Protein AF-A0A392UVJ8-F1 (afdb_monomer)

Structure (mmCIF, N/CA/C/O backbone):
data_AF-A0A392UVJ8-F1
#
_entry.id   AF-A0A392UVJ8-F1
#
loop_
_atom_site.group_PDB
_atom_site.id
_atom_site.type_symbol
_atom_site.label_atom_id
_atom_site.label_alt_id
_atom_site.label_comp_id
_atom_site.label_asym_id
_atom_site.label_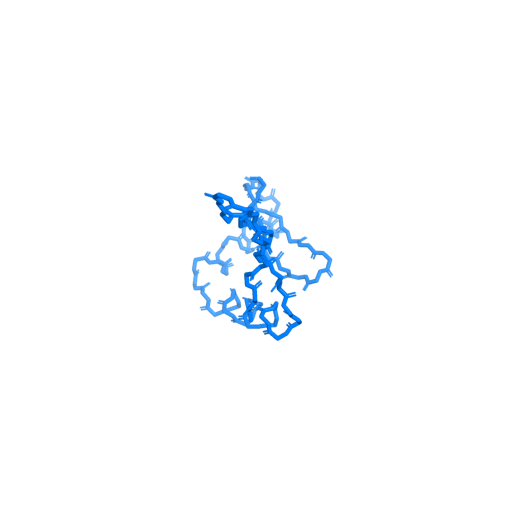entity_id
_atom_site.label_seq_id
_atom_site.pdbx_PDB_ins_code
_atom_site.Cartn_x
_atom_site.Cartn_y
_atom_site.Cartn_z
_atom_site.occupancy
_atom_site.B_iso_or_equiv
_atom_site.auth_seq_id
_atom_site.auth_comp_id
_atom_site.auth_asym_id
_atom_site.auth_atom_id
_atom_site.pdbx_PDB_model_num
ATOM 1 N N . LEU A 1 1 ? 13.169 -1.756 -5.506 1.00 69.94 1 LEU A N 1
ATOM 2 C CA . LEU A 1 1 ? 12.269 -1.034 -6.442 1.00 69.94 1 LEU A CA 1
ATOM 3 C C . LEU A 1 1 ? 13.020 -0.740 -7.742 1.00 69.94 1 LEU A C 1
ATOM 5 O O . LEU A 1 1 ? 14.126 -0.219 -7.653 1.00 69.94 1 LEU A O 1
ATOM 9 N N . SER A 1 2 ? 12.482 -1.065 -8.923 1.00 73.50 2 SER A N 1
ATOM 10 C CA . SER A 1 2 ? 13.147 -0.717 -10.196 1.00 73.50 2 SER A CA 1
ATOM 11 C C . SER A 1 2 ? 12.170 -0.137 -11.213 1.00 73.50 2 SER A C 1
ATOM 13 O O . SER A 1 2 ? 11.147 -0.756 -11.518 1.00 73.50 2 SER A O 1
ATOM 15 N N . LEU A 1 3 ? 12.510 1.029 -11.756 1.00 80.81 3 LEU A N 1
ATOM 16 C CA . LEU A 1 3 ? 11.798 1.648 -12.867 1.00 80.81 3 LEU A CA 1
ATOM 17 C C . LEU A 1 3 ? 12.320 1.053 -14.177 1.00 80.81 3 LEU A C 1
ATOM 19 O O . LEU A 1 3 ? 13.518 1.122 -14.452 1.00 80.81 3 LEU A O 1
ATOM 23 N N . VAL A 1 4 ? 11.440 0.436 -14.965 1.00 83.19 4 VAL A N 1
ATOM 24 C CA . VAL A 1 4 ? 11.825 -0.104 -16.274 1.00 83.19 4 VAL A CA 1
ATOM 25 C C . VAL A 1 4 ? 11.841 1.045 -17.273 1.00 83.19 4 VAL A C 1
ATOM 27 O O . VAL A 1 4 ? 10.843 1.741 -17.399 1.00 83.19 4 VAL A O 1
ATOM 30 N N . CYS A 1 5 ? 12.944 1.241 -17.992 1.00 88.06 5 CYS A N 1
ATOM 31 C CA . CYS A 1 5 ? 13.051 2.260 -19.034 1.00 88.06 5 CYS A CA 1
ATOM 32 C C . CYS A 1 5 ? 13.585 1.643 -20.327 1.00 88.06 5 CYS A C 1
ATOM 34 O O . CYS A 1 5 ? 14.546 0.876 -20.301 1.00 88.06 5 CYS A O 1
ATOM 36 N N . GLU A 1 6 ? 13.001 2.032 -21.455 1.00 87.25 6 GLU A N 1
ATOM 37 C CA . GLU A 1 6 ? 13.428 1.645 -22.798 1.00 87.25 6 GLU A CA 1
ATOM 38 C C . GLU A 1 6 ? 13.864 2.898 -23.566 1.00 87.25 6 GLU A C 1
ATOM 40 O O . GLU A 1 6 ? 13.108 3.865 -23.692 1.00 87.25 6 GLU A O 1
ATOM 45 N N . ARG A 1 7 ? 15.105 2.916 -24.061 1.00 88.94 7 ARG A N 1
ATOM 46 C CA . ARG A 1 7 ? 15.615 4.036 -24.861 1.00 88.94 7 ARG A CA 1
ATOM 47 C C . ARG A 1 7 ? 15.290 3.832 -26.335 1.00 88.94 7 ARG A C 1
ATOM 49 O O . ARG A 1 7 ? 15.590 2.790 -26.901 1.00 88.94 7 ARG A O 1
ATOM 56 N N . THR A 1 8 ? 14.758 4.874 -26.960 1.00 89.75 8 THR A N 1
ATOM 57 C CA . THR A 1 8 ? 14.618 4.985 -28.414 1.00 89.75 8 THR A CA 1
ATOM 58 C C . THR A 1 8 ? 15.606 6.026 -28.945 1.00 89.75 8 THR A C 1
ATOM 60 O O . THR A 1 8 ? 16.226 6.762 -28.177 1.00 89.75 8 THR A O 1
ATOM 63 N N . THR A 1 9 ? 15.759 6.121 -30.265 1.00 91.31 9 THR A N 1
ATOM 64 C CA . THR A 1 9 ? 16.738 7.016 -30.910 1.00 91.31 9 THR A CA 1
ATOM 65 C C . THR A 1 9 ? 16.530 8.505 -30.616 1.00 91.31 9 THR A C 1
ATOM 67 O O . THR A 1 9 ? 17.460 9.286 -30.800 1.00 91.31 9 THR A O 1
ATOM 70 N N . ARG A 1 1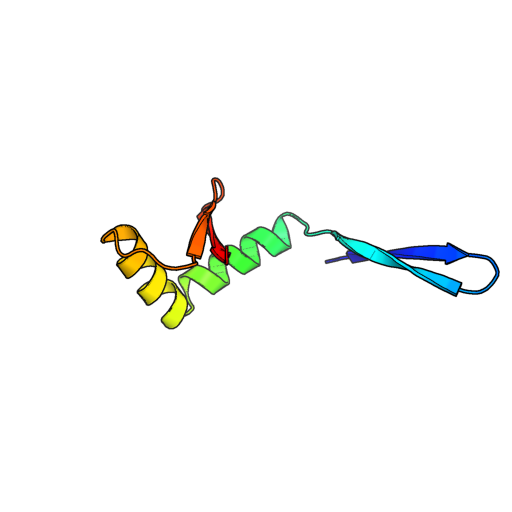0 ? 15.337 8.920 -30.166 1.00 94.25 10 ARG A N 1
ATOM 71 C CA . ARG A 1 10 ? 15.013 10.330 -29.870 1.00 94.25 10 ARG A CA 1
ATOM 72 C C . ARG A 1 10 ? 14.377 10.566 -28.498 1.00 94.25 10 ARG A C 1
ATOM 74 O O . ARG A 1 10 ? 14.138 11.714 -28.140 1.00 94.25 10 ARG A O 1
ATOM 81 N N . SER A 1 11 ? 14.064 9.519 -27.737 1.00 88.62 11 SER A N 1
ATOM 82 C CA . SER A 1 11 ? 13.357 9.648 -26.456 1.00 88.62 11 SER A CA 1
ATOM 83 C C . SER A 1 11 ? 13.557 8.430 -25.554 1.00 88.62 11 SER A C 1
ATOM 85 O O . SER A 1 11 ? 14.118 7.415 -25.966 1.00 88.62 11 SER A O 1
ATOM 87 N N . VAL A 1 12 ? 13.068 8.508 -24.316 1.00 90.31 12 VAL A N 1
ATOM 88 C CA . VAL A 1 12 ? 13.023 7.377 -23.381 1.00 90.31 12 VAL A CA 1
ATOM 89 C C . VAL A 1 12 ? 11.567 7.060 -23.064 1.00 90.31 12 VAL A C 1
ATOM 91 O O . VAL A 1 12 ? 10.824 7.939 -22.631 1.00 90.31 12 VAL A O 1
ATOM 94 N N . LYS A 1 13 ? 11.162 5.805 -23.259 1.00 88.94 13 LYS A N 1
ATOM 95 C CA . LYS A 1 13 ? 9.910 5.277 -22.720 1.00 88.94 13 LYS A CA 1
ATOM 96 C C . LYS A 1 13 ? 10.153 4.822 -21.292 1.00 88.94 13 LYS A C 1
ATOM 98 O O . LYS A 1 13 ? 10.978 3.948 -21.041 1.00 88.94 13 LYS A O 1
ATOM 103 N N . VAL A 1 14 ? 9.417 5.408 -20.361 1.00 89.06 14 VAL A N 1
ATOM 104 C CA . VAL A 1 14 ? 9.387 4.959 -18.971 1.00 89.06 14 VAL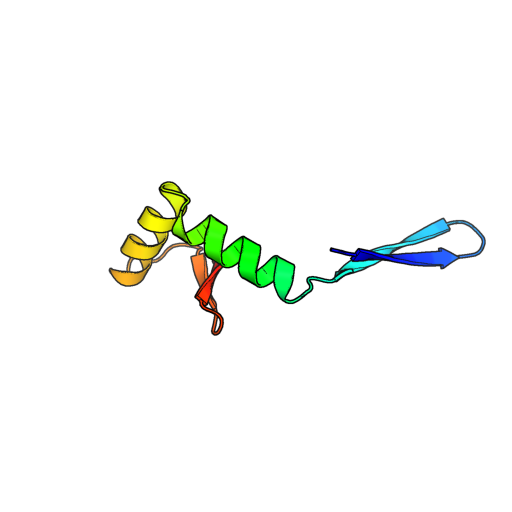 A CA 1
ATOM 105 C C . VAL A 1 14 ? 8.230 3.970 -18.825 1.00 89.06 14 VAL A C 1
ATOM 107 O O . VAL A 1 14 ? 7.104 4.259 -19.223 1.00 89.06 14 VAL A O 1
ATOM 110 N N . GLY A 1 15 ? 8.533 2.775 -18.334 1.00 84.19 15 GLY A N 1
ATOM 111 C CA . GLY A 1 15 ? 7.621 1.647 -18.173 1.00 84.19 15 GLY A CA 1
ATOM 112 C C . GLY A 1 15 ? 7.155 1.446 -16.730 1.00 84.19 15 GLY A C 1
ATOM 113 O O . GLY A 1 15 ? 7.373 2.280 -15.851 1.00 84.19 15 GLY A O 1
ATOM 114 N N . LYS A 1 16 ? 6.491 0.308 -16.482 1.00 80.75 16 LYS A N 1
ATOM 115 C CA . LYS A 1 16 ? 5.943 -0.042 -15.163 1.00 80.75 16 LYS A CA 1
ATOM 116 C C . LYS A 1 16 ? 7.039 -0.160 -14.106 1.00 80.75 16 LYS A C 1
ATOM 118 O O . LYS A 1 16 ? 8.132 -0.672 -14.353 1.00 80.75 16 LYS A O 1
ATOM 123 N N . LEU A 1 17 ? 6.686 0.254 -12.896 1.00 81.06 17 LEU A N 1
ATOM 124 C CA . LEU A 1 17 ? 7.483 0.014 -11.709 1.00 81.06 17 LEU A CA 1
ATOM 125 C C . LEU A 1 17 ? 7.415 -1.471 -11.345 1.00 81.06 17 LEU A C 1
ATOM 127 O O . LEU A 1 17 ? 6.328 -2.013 -11.136 1.00 81.06 17 LEU A O 1
ATOM 131 N N . ARG A 1 18 ? 8.572 -2.133 -11.260 1.00 78.75 18 ARG A N 1
ATOM 132 C CA . ARG A 1 18 ? 8.641 -3.513 -10.779 1.00 78.75 18 ARG A CA 1
ATOM 133 C C . ARG A 1 18 ? 8.752 -3.498 -9.259 1.00 78.75 18 ARG A C 1
ATOM 135 O O . ARG A 1 18 ? 9.763 -3.053 -8.703 1.00 78.75 18 ARG A O 1
ATOM 142 N N . LEU A 1 19 ? 7.701 -3.979 -8.606 1.00 78.12 19 LEU A N 1
ATOM 143 C CA . LEU A 1 19 ? 7.706 -4.275 -7.180 1.00 78.12 19 LEU A CA 1
ATOM 144 C C . LEU A 1 19 ? 8.411 -5.619 -6.979 1.00 78.12 19 LEU A C 1
ATOM 146 O O . LEU A 1 19 ? 8.100 -6.592 -7.664 1.00 78.12 19 LEU A O 1
ATOM 150 N N . THR A 1 20 ? 9.411 -5.647 -6.103 1.00 82.75 20 THR A N 1
ATOM 151 C CA . THR A 1 20 ? 10.018 -6.894 -5.617 1.00 82.75 20 THR A CA 1
ATOM 152 C C . THR A 1 20 ? 9.273 -7.347 -4.364 1.00 82.75 20 THR A C 1
ATOM 154 O O . THR A 1 20 ? 8.586 -6.535 -3.742 1.00 82.75 20 THR A O 1
ATOM 157 N N . ASN A 1 21 ? 9.398 -8.623 -3.993 1.00 82.31 21 ASN A N 1
ATOM 158 C CA . ASN A 1 21 ? 8.731 -9.163 -2.802 1.00 82.31 21 ASN A CA 1
ATOM 159 C C . ASN A 1 21 ? 9.077 -8.365 -1.538 1.00 82.31 21 ASN A C 1
ATOM 161 O O . ASN A 1 21 ? 8.176 -8.046 -0.776 1.00 82.31 21 ASN A O 1
ATOM 165 N N . ASP A 1 22 ? 10.328 -7.924 -1.396 1.00 85.81 22 ASP A N 1
ATOM 166 C CA . ASP A 1 22 ? 10.775 -7.114 -0.250 1.00 85.81 22 ASP A CA 1
ATOM 167 C C . ASP A 1 22 ? 9.998 -5.792 -0.129 1.00 85.81 22 ASP A C 1
ATOM 169 O O . ASP A 1 22 ? 9.697 -5.327 0.964 1.00 85.81 22 ASP A O 1
ATOM 173 N N . VAL A 1 23 ? 9.625 -5.188 -1.264 1.00 86.38 23 VAL A N 1
ATOM 174 C CA . VAL A 1 23 ? 8.825 -3.955 -1.263 1.00 86.38 23 VAL A CA 1
ATOM 175 C C . VAL A 1 23 ? 7.386 -4.252 -0.854 1.00 86.38 23 VAL A C 1
ATOM 177 O O . VAL A 1 23 ? 6.776 -3.451 -0.154 1.00 86.38 23 VAL A O 1
ATOM 180 N N . LEU A 1 24 ? 6.828 -5.383 -1.291 1.00 85.38 24 LEU A N 1
ATOM 181 C CA . LEU A 1 24 ? 5.485 -5.788 -0.874 1.00 85.38 24 LEU A CA 1
ATOM 182 C C . LEU A 1 24 ? 5.443 -6.083 0.628 1.00 85.38 24 LEU A C 1
ATOM 184 O O . LEU A 1 24 ? 4.512 -5.644 1.296 1.00 85.38 24 LEU A O 1
ATOM 188 N N . GLU A 1 25 ? 6.463 -6.751 1.162 1.00 89.38 25 GLU A N 1
ATOM 189 C CA . GLU A 1 25 ? 6.601 -7.011 2.596 1.00 89.38 25 GLU A CA 1
ATOM 190 C C . GLU A 1 25 ? 6.712 -5.705 3.397 1.00 89.38 25 GLU A C 1
ATOM 192 O O . GLU A 1 25 ? 5.964 -5.499 4.352 1.00 89.38 25 GLU A O 1
ATOM 197 N N . GLU A 1 26 ? 7.546 -4.760 2.950 1.00 91.25 26 GLU A N 1
ATOM 198 C CA . GLU A 1 26 ? 7.662 -3.442 3.585 1.00 91.25 26 GLU A CA 1
ATOM 199 C C . GLU A 1 26 ? 6.332 -2.671 3.570 1.00 9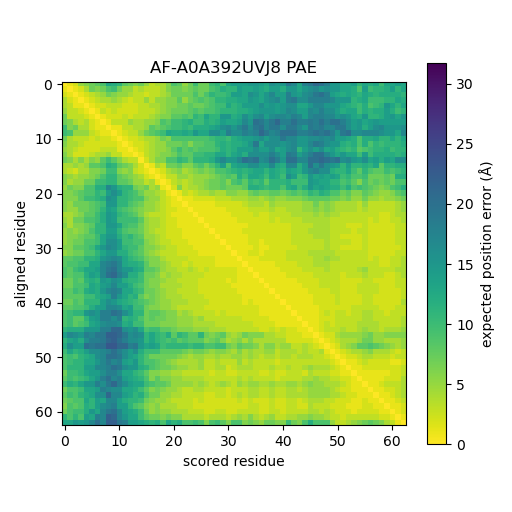1.25 26 GLU A C 1
ATOM 201 O O . GLU A 1 26 ? 5.968 -2.023 4.556 1.00 91.25 26 GLU A O 1
ATOM 206 N N . VAL A 1 27 ? 5.582 -2.744 2.465 1.00 91.00 27 VAL A N 1
ATOM 207 C CA . VAL A 1 27 ? 4.247 -2.139 2.374 1.00 91.00 27 VAL A CA 1
ATOM 208 C C . VAL A 1 27 ? 3.313 -2.768 3.403 1.00 91.00 27 VAL A C 1
ATOM 210 O O . VAL A 1 27 ? 2.666 -2.026 4.137 1.00 91.00 27 VAL A O 1
ATOM 213 N N . VAL A 1 28 ? 3.269 -4.098 3.513 1.00 91.81 28 VAL A N 1
ATOM 214 C CA . VAL A 1 28 ? 2.428 -4.793 4.503 1.00 91.81 28 VAL A CA 1
ATOM 215 C C . VAL A 1 28 ? 2.770 -4.351 5.929 1.00 91.81 28 VAL A C 1
ATOM 217 O O . VAL A 1 28 ? 1.869 -3.997 6.692 1.00 91.81 28 VAL A O 1
ATOM 220 N N . GLU A 1 29 ? 4.052 -4.302 6.291 1.00 93.94 29 GLU A N 1
ATOM 221 C CA . GLU A 1 29 ? 4.479 -3.889 7.636 1.00 93.94 29 GLU A CA 1
ATOM 222 C C . GLU A 1 29 ? 4.144 -2.421 7.939 1.00 93.94 29 GLU A C 1
ATOM 224 O O . GLU A 1 29 ? 3.677 -2.079 9.033 1.00 93.94 29 GLU A O 1
ATOM 229 N N . LYS A 1 30 ? 4.280 -1.536 6.947 1.00 93.88 30 LYS A N 1
ATOM 230 C CA . LYS A 1 30 ? 3.859 -0.134 7.083 1.00 93.88 30 LYS A CA 1
ATOM 231 C C . LYS A 1 30 ? 2.343 0.004 7.216 1.00 93.88 30 LYS A C 1
ATOM 233 O O . LYS A 1 30 ? 1.875 0.796 8.029 1.00 93.88 30 LYS A O 1
ATOM 238 N N . GLN A 1 31 ? 1.559 -0.788 6.484 1.00 94.06 31 GLN A N 1
ATOM 239 C CA . GLN A 1 31 ? 0.097 -0.766 6.601 1.00 94.06 31 GLN A CA 1
ATOM 240 C C . GLN A 1 31 ? -0.390 -1.243 7.976 1.00 94.06 31 GLN A C 1
ATOM 242 O O . GLN A 1 31 ? -1.354 -0.691 8.505 1.00 94.06 31 GLN A O 1
ATOM 247 N N . LYS A 1 32 ? 0.293 -2.224 8.582 1.00 93.06 32 LYS A N 1
ATOM 248 C CA . LYS A 1 32 ? -0.012 -2.718 9.938 1.00 93.06 32 LYS A CA 1
ATOM 249 C C . LYS A 1 32 ? 0.254 -1.692 11.036 1.00 93.06 32 LYS A C 1
ATOM 251 O O . LYS A 1 32 ? -0.359 -1.783 12.094 1.00 93.06 32 LYS A O 1
ATOM 256 N N . THR A 1 33 ? 1.180 -0.763 10.811 1.00 95.31 33 THR A N 1
ATOM 257 C CA . THR A 1 33 ? 1.594 0.242 11.805 1.00 95.31 33 THR A CA 1
ATOM 258 C C . THR A 1 33 ? 0.930 1.603 11.591 1.00 95.31 33 THR A C 1
ATOM 260 O O . THR A 1 33 ? 0.806 2.382 12.539 1.00 95.31 33 THR A O 1
ATOM 263 N N . ASP A 1 34 ? 0.438 1.894 10.385 1.00 96.38 34 ASP A N 1
ATOM 264 C CA . ASP A 1 34 ? -0.280 3.133 10.096 1.00 96.38 34 ASP A CA 1
ATOM 265 C C . ASP A 1 34 ? -1.669 3.157 10.761 1.00 96.38 34 ASP A C 1
ATOM 267 O O . ASP A 1 34 ? -2.601 2.435 10.404 1.00 96.38 34 ASP A O 1
ATOM 271 N N . THR A 1 35 ? -1.832 4.062 11.724 1.00 95.62 35 THR 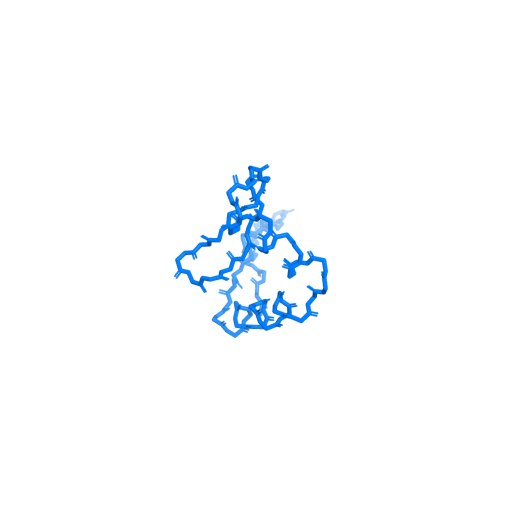A N 1
ATOM 272 C CA . THR A 1 35 ? -3.068 4.199 12.511 1.00 95.62 35 THR A CA 1
ATOM 273 C C . THR A 1 35 ? -4.325 4.517 11.694 1.00 95.62 35 THR A C 1
ATOM 275 O O . THR A 1 35 ? -5.429 4.186 12.137 1.00 95.62 35 THR A O 1
ATOM 278 N N . ARG A 1 36 ? -4.214 5.159 10.522 1.00 93.56 36 ARG A N 1
ATOM 279 C CA . ARG A 1 36 ? -5.369 5.422 9.646 1.00 93.56 36 ARG A CA 1
ATOM 280 C C . ARG A 1 36 ? -5.753 4.157 8.897 1.00 93.56 36 ARG A C 1
ATOM 282 O O . ARG A 1 36 ? -6.939 3.843 8.824 1.00 93.56 36 ARG A O 1
ATOM 289 N N . LEU A 1 37 ? -4.769 3.419 8.391 1.00 93.44 37 LEU A N 1
ATOM 290 C CA . LEU A 1 37 ? -5.012 2.173 7.665 1.00 93.44 37 LEU A CA 1
ATOM 291 C C . LEU A 1 37 ? -5.576 1.081 8.575 1.00 93.44 37 LEU A C 1
ATOM 293 O O . LEU A 1 37 ? -6.537 0.426 8.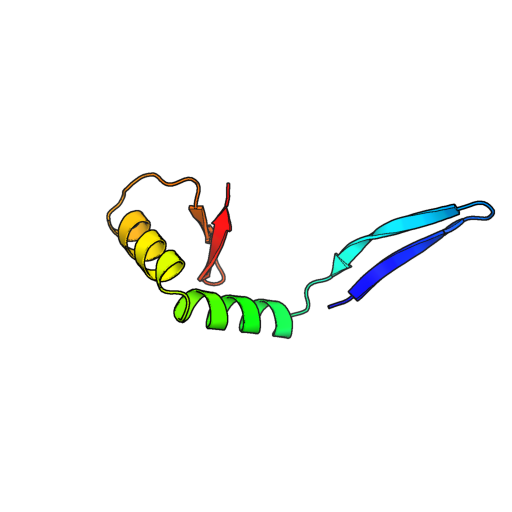183 1.00 93.44 37 LEU A O 1
ATOM 297 N N . ILE A 1 38 ? -5.115 0.979 9.826 1.00 93.75 38 ILE A N 1
ATOM 298 C CA . ILE A 1 38 ? -5.723 0.085 10.831 1.00 93.75 38 ILE A CA 1
ATOM 299 C C . ILE A 1 38 ? -7.214 0.409 11.033 1.00 93.75 38 ILE A C 1
ATOM 301 O O . ILE A 1 38 ? -8.047 -0.496 11.082 1.00 93.75 38 ILE A O 1
ATOM 305 N N . LYS A 1 39 ? -7.578 1.698 11.114 1.00 93.94 39 LYS A N 1
ATOM 306 C CA . LYS A 1 39 ? -8.986 2.116 11.243 1.00 93.94 39 LYS A CA 1
ATOM 307 C C . LYS A 1 39 ? -9.801 1.719 10.020 1.00 93.94 39 LYS A C 1
ATOM 309 O O . LYS A 1 39 ? -10.892 1.184 10.178 1.00 93.94 39 LYS A O 1
ATOM 314 N N . TYR A 1 40 ? -9.286 1.963 8.817 1.00 92.38 40 TYR A N 1
ATOM 315 C CA . TYR A 1 40 ? -9.977 1.561 7.593 1.00 92.38 40 TYR A CA 1
ATOM 316 C C . TYR A 1 40 ? -10.135 0.043 7.506 1.00 92.38 40 TYR A C 1
ATOM 318 O O . TYR A 1 40 ? -11.235 -0.414 7.218 1.00 92.38 40 TYR A O 1
ATOM 326 N N . LYS A 1 41 ? -9.103 -0.731 7.865 1.00 91.19 41 LYS A N 1
ATOM 327 C CA . LYS A 1 41 ? -9.158 -2.197 7.925 1.00 91.19 41 LYS A CA 1
ATOM 328 C C . LYS A 1 41 ? -10.292 -2.676 8.830 1.00 91.19 41 LYS A C 1
ATOM 330 O O . LYS A 1 41 ? -11.120 -3.469 8.397 1.00 91.19 41 LYS A O 1
ATOM 335 N N . ALA A 1 42 ? -10.387 -2.125 10.041 1.00 92.69 42 ALA A N 1
ATOM 336 C CA . ALA A 1 42 ? -11.455 -2.461 10.981 1.00 92.69 42 ALA A CA 1
ATOM 337 C C . ALA A 1 42 ? -12.853 -2.091 10.450 1.00 92.69 42 ALA A C 1
ATOM 339 O O . ALA A 1 42 ? -13.815 -2.818 10.684 1.00 92.69 42 ALA A O 1
ATOM 340 N N . LEU A 1 43 ? -12.987 -0.974 9.727 1.00 92.50 43 LEU A N 1
ATOM 341 C CA . LEU A 1 43 ? -14.257 -0.570 9.111 1.00 92.50 43 LEU A CA 1
ATOM 342 C C . LEU A 1 43 ? -14.651 -1.505 7.955 1.00 92.50 43 LEU A C 1
ATOM 344 O O . LEU A 1 43 ? -15.820 -1.880 7.862 1.00 92.50 43 LEU A O 1
ATOM 348 N N . THR A 1 44 ? -13.692 -1.913 7.120 1.00 89.62 44 THR A N 1
ATOM 349 C CA . THR A 1 44 ? -13.911 -2.885 6.038 1.00 89.62 44 THR A CA 1
ATOM 350 C C . THR A 1 44 ? -14.292 -4.260 6.602 1.00 89.62 44 THR A C 1
ATOM 352 O O . THR A 1 44 ? -15.233 -4.879 6.113 1.00 89.62 44 THR A O 1
ATOM 355 N N . GLU A 1 45 ? -13.648 -4.708 7.686 1.00 88.56 45 GLU A N 1
ATOM 356 C CA . GLU A 1 45 ? -13.992 -5.953 8.401 1.00 88.56 45 GLU A CA 1
ATOM 357 C C . GLU A 1 45 ? -15.381 -5.894 9.067 1.00 88.56 45 GLU A C 1
ATOM 359 O O . GLU A 1 45 ? -16.073 -6.906 9.145 1.00 88.56 45 GLU A O 1
ATOM 364 N N . GLN A 1 46 ? -15.838 -4.707 9.483 1.00 92.12 46 GLN A N 1
ATOM 365 C CA . GLN A 1 46 ? -17.212 -4.467 9.956 1.00 92.12 46 GLN A CA 1
ATOM 366 C C . GLN A 1 46 ? -18.255 -4.436 8.823 1.00 92.12 46 GLN A C 1
ATOM 368 O O . GLN A 1 46 ? -19.435 -4.199 9.082 1.00 92.12 46 GLN A O 1
ATOM 373 N N . GLY A 1 47 ? -17.846 -4.636 7.566 1.00 87.69 47 GLY A N 1
ATOM 374 C CA . GLY A 1 47 ? -18.740 -4.634 6.409 1.00 87.69 47 GLY A CA 1
ATOM 375 C C . GLY A 1 47 ? -19.135 -3.239 5.921 1.00 87.69 47 GLY A C 1
ATOM 376 O O . GLY A 1 47 ? -20.066 -3.113 5.122 1.00 87.69 47 GLY A O 1
ATOM 377 N N . LYS A 1 48 ? -18.449 -2.173 6.365 1.00 89.94 48 LYS A N 1
ATOM 378 C CA . LYS A 1 48 ? -18.635 -0.847 5.763 1.00 89.94 48 LYS A CA 1
ATOM 379 C C . LYS A 1 48 ? -17.969 -0.825 4.398 1.00 89.94 48 LYS A C 1
ATOM 381 O O . LYS A 1 48 ? -16.780 -1.102 4.269 1.00 89.94 48 LYS A O 1
ATOM 386 N N . LYS A 1 49 ? -18.743 -0.441 3.386 1.00 84.62 49 LYS A N 1
ATOM 387 C CA . LYS A 1 49 ? -18.234 -0.245 2.033 1.00 84.62 49 LYS A CA 1
ATOM 388 C C . LYS A 1 49 ? -17.327 0.985 2.015 1.00 84.62 49 LYS A C 1
ATOM 390 O O . LYS A 1 49 ? -17.788 2.103 2.236 1.00 84.62 49 LYS A O 1
ATOM 395 N N . LEU A 1 50 ? -16.045 0.745 1.795 1.00 87.25 50 LEU A N 1
ATOM 396 C CA . LEU A 1 50 ? -15.019 1.745 1.534 1.00 87.25 50 LEU A CA 1
ATOM 397 C C . LEU A 1 50 ? -14.414 1.427 0.169 1.00 87.25 50 LEU A C 1
ATOM 399 O O . LEU A 1 50 ? -14.438 0.269 -0.245 1.00 87.25 50 LEU A O 1
ATOM 403 N N . ASP A 1 51 ? -13.800 2.416 -0.473 1.00 89.88 51 ASP A N 1
ATOM 404 C CA . ASP A 1 51 ? -13.054 2.229 -1.727 1.00 89.88 51 ASP A CA 1
ATOM 405 C C . ASP A 1 51 ? -11.700 1.533 -1.483 1.00 89.88 51 ASP A C 1
ATOM 407 O O . ASP A 1 51 ? -10.691 1.875 -2.092 1.00 89.88 51 ASP A O 1
ATOM 411 N N . ILE A 1 52 ? -11.644 0.612 -0.516 1.00 89.69 52 ILE A N 1
ATOM 412 C CA . ILE A 1 52 ? -10.446 -0.102 -0.088 1.00 89.69 52 ILE A CA 1
ATOM 413 C C . ILE A 1 52 ? -10.769 -1.593 0.006 1.00 89.69 52 ILE A C 1
ATOM 415 O O . ILE A 1 52 ? -11.632 -1.999 0.787 1.00 89.69 52 ILE A O 1
ATOM 419 N N . GLU A 1 53 ? -10.014 -2.406 -0.725 1.00 89.62 53 GLU A N 1
ATOM 420 C CA . GLU A 1 53 ? -10.068 -3.868 -0.693 1.00 89.62 53 GLU A CA 1
ATOM 421 C C . GLU A 1 53 ? -8.766 -4.450 -0.141 1.00 89.62 53 GLU A C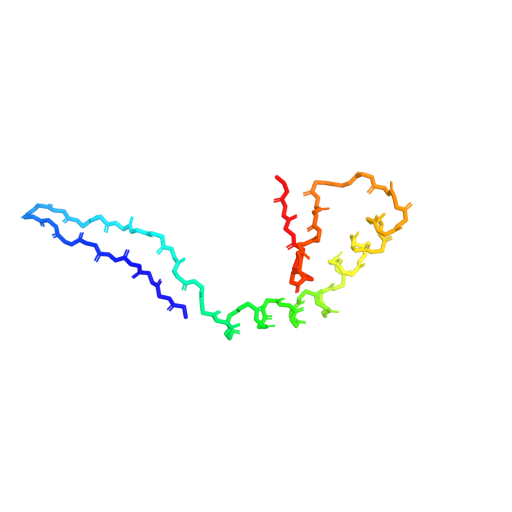 1
ATOM 423 O O . GLU A 1 53 ? -7.692 -3.867 -0.285 1.00 89.62 53 GLU A O 1
ATOM 428 N N . ILE A 1 54 ? -8.856 -5.614 0.499 1.00 88.75 54 ILE A N 1
ATOM 429 C CA . ILE A 1 54 ? -7.689 -6.376 0.950 1.00 88.75 54 ILE A CA 1
ATOM 430 C C . ILE A 1 54 ? -7.472 -7.503 -0.055 1.00 88.75 54 ILE A C 1
ATOM 432 O O . ILE A 1 54 ? -8.372 -8.312 -0.278 1.00 88.75 54 ILE A O 1
ATOM 436 N N . ASP A 1 55 ? -6.297 -7.539 -0.683 1.00 88.44 55 ASP A N 1
ATOM 437 C CA . ASP A 1 55 ? -5.969 -8.575 -1.662 1.00 88.44 55 ASP A CA 1
ATOM 438 C C . ASP A 1 55 ? -5.606 -9.921 -1.004 1.00 88.44 55 ASP A C 1
ATOM 440 O O . ASP A 1 55 ? -5.504 -10.051 0.217 1.00 88.44 55 ASP A O 1
ATOM 444 N N . VAL A 1 56 ? -5.371 -10.943 -1.833 1.00 87.88 56 VAL A N 1
ATOM 445 C CA . VAL A 1 56 ? -4.993 -12.297 -1.382 1.00 87.88 56 VAL A CA 1
ATOM 446 C C . VAL A 1 56 ? -3.680 -12.350 -0.590 1.00 87.88 56 VAL A C 1
ATOM 448 O O . VAL A 1 56 ? -3.442 -13.322 0.119 1.00 87.88 56 VAL A O 1
ATOM 451 N N . ASN A 1 57 ? -2.837 -11.321 -0.696 1.00 86.00 57 ASN A N 1
ATOM 452 C CA . ASN A 1 57 ? -1.576 -11.205 0.034 1.00 86.00 57 ASN A CA 1
ATOM 453 C C . ASN A 1 57 ? -1.730 -10.375 1.322 1.00 86.00 57 ASN A C 1
ATOM 455 O O . ASN A 1 57 ? -0.738 -10.109 1.999 1.00 86.00 57 ASN A O 1
ATOM 459 N N . GLY A 1 58 ? -2.950 -9.946 1.665 1.00 86.56 58 GLY A N 1
ATOM 460 C CA . GLY A 1 58 ? -3.225 -9.1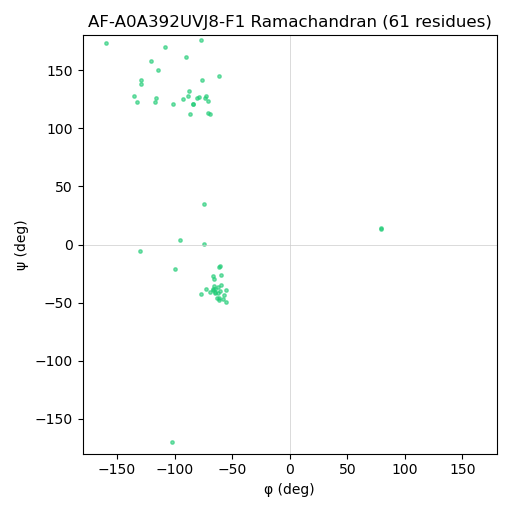27 2.843 1.00 86.56 58 GLY A CA 1
ATOM 461 C C . GLY A 1 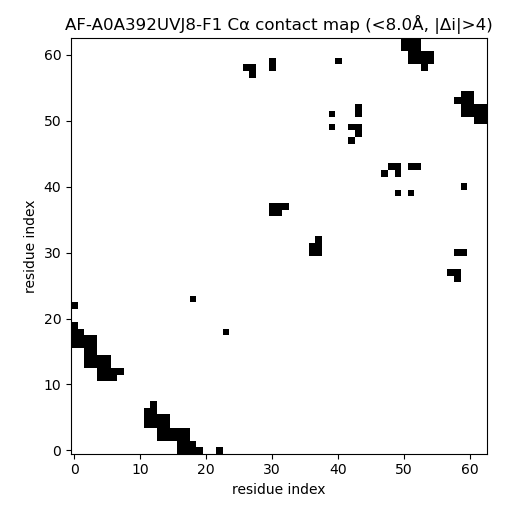58 ? -2.894 -7.642 2.670 1.00 86.56 58 GLY A C 1
ATOM 462 O O . GLY A 1 58 ? -2.859 -6.919 3.666 1.00 86.56 58 GLY A O 1
ATOM 463 N N . VAL A 1 59 ? -2.655 -7.175 1.438 1.00 90.62 59 VAL A N 1
ATOM 464 C CA . VAL A 1 59 ? -2.351 -5.767 1.146 1.00 90.62 59 VAL A CA 1
ATOM 465 C C . VAL A 1 59 ? -3.647 -4.995 0.919 1.00 90.62 59 VAL A C 1
ATOM 467 O O . VAL A 1 59 ? -4.457 -5.367 0.069 1.00 90.62 59 VAL A O 1
ATOM 470 N N . MET A 1 60 ? -3.817 -3.880 1.630 1.00 92.44 60 MET A N 1
ATOM 471 C CA . MET A 1 60 ? -4.897 -2.921 1.386 1.00 92.44 60 MET A CA 1
ATOM 472 C C . MET A 1 60 ? -4.623 -2.136 0.099 1.00 92.44 60 MET A C 1
ATOM 474 O O . MET A 1 60 ? -3.546 -1.550 -0.063 1.00 92.44 60 MET A O 1
ATOM 478 N N . ARG A 1 61 ? -5.603 -2.102 -0.804 1.00 89.81 61 ARG A N 1
ATOM 479 C CA . ARG A 1 61 ? -5.561 -1.421 -2.102 1.00 89.81 61 ARG A CA 1
ATOM 480 C C . ARG A 1 61 ? -6.783 -0.538 -2.264 1.00 89.81 61 ARG A C 1
ATOM 482 O O . ARG A 1 61 ? -7.872 -0.947 -1.886 1.00 89.81 61 ARG A O 1
ATOM 489 N N . CYS A 1 62 ? -6.605 0.636 -2.855 1.00 88.94 62 CYS A N 1
ATOM 490 C CA . CYS A 1 62 ? -7.742 1.446 -3.273 1.00 88.94 62 CYS A CA 1
ATOM 491 C C . CYS A 1 62 ? -8.354 0.866 -4.557 1.00 88.94 62 CYS A C 1
ATOM 493 O O . CYS A 1 62 ? -7.596 0.405 -5.419 1.00 88.94 62 CYS A O 1
ATOM 495 N N . GLN A 1 63 ? -9.684 0.889 -4.663 1.00 79.69 63 GLN A N 1
ATOM 496 C CA . GLN A 1 63 ? -10.405 0.586 -5.906 1.00 79.69 63 GLN A CA 1
ATOM 497 C C . GLN A 1 63 ? -10.334 1.733 -6.915 1.00 79.69 63 GLN A C 1
ATOM 499 O O . GLN A 1 63 ? -10.192 2.902 -6.488 1.00 79.69 63 GLN A O 1
#

Organism: NCBI:txid97028

Solvent-accessible surface area (backbone atoms only — not comparable to full-atom values): 3927 Å² total; per-residue (Å²): 124,46,76,40,70,47,80,54,102,89,51,72,48,78,54,67,72,46,79,45,70,69,55,53,51,50,49,43,56,49,45,73,68,35,72,67,50,47,51,49,50,54,40,43,75,70,67,47,92,59,69,55,46,69,47,98,85,68,42,80,39,73,113

Mean predicted aligned error: 6.96 Å

Secondary structure (DSSP, 8-state):
-EEEEEE-SS-EEEEEEE--HHHHHHHHHHHHH-HHHHHHHHHHHTT---SEEE-TTS-EEE-

pLDDT: mean 88.36, std 5.25, range [69.94, 96.38]

Nearest PDB structures (foldseek):
  5gve-assembly1_A  TM=3.291E-01  e=3.983E+00  Homo sapiens
  9ca1-assembly1_A  TM=3.238E-01  e=5.622E+00  Homo sapiens
  5gvc-assembly2_B  TM=2.786E-01  e=4.267E+00  Homo sapiens

Sequence (63 aa):
LSLVCERTTRSVKVGKLRLTNDVLEEVVEKQKTDTRLIKYKALTEQGKKLDIEIDVNGVMRCQ

Foldseek 3Di:
DDWDWDDDPPDIDTDDDDDDVVNVVVQQVVLVPDPVSVVVVVCVVVVNDDQWDQDPVRHIDGD

Radius of gyration: 16.47 Å; Cα contacts (8 Å, |Δi|>4): 64; chains: 1; bounding box: 36×23×43 Å